Protein AF-A0A6A3HA91-F1 (afdb_monomer)

Structure (mmCIF, N/CA/C/O backbone):
data_AF-A0A6A3HA91-F1
#
_entry.id   AF-A0A6A3HA91-F1
#
loop_
_atom_site.group_PDB
_atom_site.id
_atom_site.type_symbol
_atom_site.label_atom_id
_atom_site.label_alt_id
_atom_site.label_comp_id
_atom_site.label_asym_id
_atom_site.label_entity_id
_atom_site.label_seq_id
_atom_site.pdbx_PDB_ins_code
_atom_site.Cartn_x
_atom_site.Cartn_y
_atom_site.Cartn_z
_atom_site.occupancy
_atom_site.B_iso_or_equiv
_atom_site.auth_seq_id
_atom_site.auth_comp_id
_atom_site.auth_asym_id
_atom_site.auth_atom_id
_atom_site.pdbx_PDB_model_num
ATOM 1 N N . MET A 1 1 ? -26.430 -29.052 70.123 1.00 45.75 1 MET A N 1
ATOM 2 C CA . MET A 1 1 ? -25.739 -29.559 68.919 1.00 45.75 1 MET A CA 1
ATOM 3 C C . MET A 1 1 ? -26.509 -29.056 67.700 1.00 45.75 1 MET A C 1
ATOM 5 O O . MET A 1 1 ? -27.538 -29.620 67.365 1.00 45.75 1 MET A O 1
ATOM 9 N N . ARG A 1 2 ? -26.118 -27.911 67.132 1.00 44.06 2 ARG A N 1
ATOM 10 C CA . ARG A 1 2 ? -26.738 -27.306 65.940 1.00 44.06 2 ARG A CA 1
ATOM 11 C C . ARG A 1 2 ? -25.593 -26.892 65.010 1.00 44.06 2 ARG A C 1
ATOM 13 O O . ARG A 1 2 ? -24.763 -26.109 65.468 1.00 44.06 2 ARG A O 1
ATOM 20 N N . PRO A 1 3 ? -25.474 -27.447 63.794 1.00 48.59 3 PRO A N 1
ATOM 21 C CA . PRO A 1 3 ? -24.331 -27.165 62.941 1.00 48.59 3 PRO A CA 1
ATOM 22 C C . PRO A 1 3 ? -24.496 -25.790 62.287 1.00 48.59 3 PRO A C 1
ATOM 24 O O . PRO A 1 3 ? -25.514 -25.494 61.664 1.00 48.59 3 PRO A O 1
ATOM 27 N N . LEU A 1 4 ? -23.476 -24.952 62.468 1.00 52.44 4 LEU A N 1
ATOM 28 C CA . LEU A 1 4 ? -23.263 -23.706 61.742 1.00 52.44 4 LEU A CA 1
ATOM 29 C C . LEU A 1 4 ? -22.986 -24.040 60.270 1.00 52.44 4 LEU A C 1
ATOM 31 O O . LEU A 1 4 ? -21.911 -24.532 59.935 1.00 52.44 4 LEU A O 1
ATOM 35 N N . ALA A 1 5 ? -23.960 -23.784 59.399 1.00 53.47 5 ALA A N 1
ATOM 36 C CA . ALA A 1 5 ? -23.764 -23.818 57.956 1.00 53.47 5 ALA A CA 1
ATOM 37 C C . ALA A 1 5 ? -23.069 -22.517 57.529 1.00 53.47 5 ALA A C 1
ATOM 39 O O . ALA A 1 5 ? -23.689 -21.461 57.433 1.00 53.47 5 ALA A O 1
ATOM 40 N N . TYR A 1 6 ? -21.755 -22.597 57.341 1.00 54.53 6 TYR A N 1
ATOM 41 C CA . TYR A 1 6 ? -20.918 -21.507 56.853 1.00 54.53 6 TYR A CA 1
ATOM 42 C C . TYR A 1 6 ? -21.096 -21.411 55.331 1.00 54.53 6 TYR A C 1
ATOM 44 O O . TYR A 1 6 ? -20.508 -22.181 54.572 1.00 54.53 6 TYR A O 1
ATOM 52 N N . THR A 1 7 ? -21.963 -20.511 54.870 1.00 58.25 7 THR A N 1
ATOM 53 C CA . THR A 1 7 ? -22.104 -20.203 53.443 1.00 58.25 7 THR A CA 1
ATOM 54 C C . THR A 1 7 ? -20.861 -19.450 52.983 1.00 58.25 7 THR A C 1
ATOM 56 O O . THR A 1 7 ? -20.724 -18.251 53.225 1.00 58.25 7 THR A O 1
ATOM 59 N N . PHE A 1 8 ? -19.936 -20.167 52.349 1.00 54.19 8 PHE A N 1
ATOM 60 C CA . PHE A 1 8 ? -18.805 -19.581 51.640 1.00 54.19 8 PHE A CA 1
ATOM 61 C C . PHE A 1 8 ? -19.335 -18.681 50.521 1.00 54.19 8 PHE A C 1
ATOM 63 O O . PHE A 1 8 ? -19.926 -19.154 49.551 1.00 54.19 8 PHE A O 1
ATOM 70 N N . ALA A 1 9 ? -19.149 -17.372 50.684 1.00 58.72 9 ALA A N 1
ATOM 71 C CA . ALA A 1 9 ? -19.434 -16.385 49.659 1.00 58.72 9 ALA A CA 1
ATOM 72 C C . ALA A 1 9 ? -18.536 -16.654 48.442 1.00 58.72 9 ALA A C 1
ATOM 74 O O . ALA A 1 9 ? -17.333 -16.393 48.477 1.00 58.72 9 ALA A O 1
ATOM 75 N N . LEU A 1 10 ? -19.116 -17.190 47.364 1.00 59.25 10 LEU A N 1
ATOM 76 C CA . LEU A 1 10 ? -18.482 -17.185 46.052 1.00 59.25 10 LEU A CA 1
ATOM 77 C C . LEU A 1 10 ? -18.441 -15.736 45.558 1.00 59.25 10 LEU A C 1
ATOM 79 O O . LEU A 1 10 ? -19.421 -15.206 45.037 1.00 59.25 10 LEU A O 1
ATOM 83 N N . GLY A 1 11 ? -17.297 -15.087 45.769 1.00 56.72 11 GLY A N 1
ATOM 84 C CA . GLY A 1 11 ? -16.971 -13.812 45.149 1.00 56.72 11 GLY A CA 1
ATOM 85 C C . GLY A 1 11 ? -17.000 -13.960 43.631 1.00 56.72 11 GLY A C 1
ATOM 86 O O . GLY A 1 11 ? -16.180 -14.661 43.044 1.00 56.72 11 GLY A O 1
ATOM 87 N N . SER A 1 12 ? -17.972 -13.306 43.003 1.00 67.31 12 SER A N 1
ATOM 88 C CA . SER A 1 12 ? -18.067 -13.158 41.556 1.00 67.31 12 SER A CA 1
ATOM 89 C C . SER A 1 12 ? -16.915 -12.271 41.072 1.00 67.31 12 SER A C 1
ATOM 91 O O . SER A 1 12 ? -16.967 -11.045 41.193 1.00 67.31 12 SER A O 1
ATOM 93 N N . LEU A 1 13 ? -15.871 -12.894 40.527 1.00 64.38 13 LEU A N 1
ATOM 94 C CA . LEU A 1 13 ? -14.811 -12.214 39.790 1.00 64.38 13 LEU A CA 1
ATOM 95 C C . LEU A 1 13 ? -15.372 -11.782 38.426 1.00 64.38 13 LEU A C 1
ATOM 97 O O . LEU A 1 13 ? -15.423 -12.578 37.491 1.00 64.38 13 LEU A O 1
ATOM 101 N N . LEU A 1 14 ? -15.812 -10.524 38.313 1.00 64.00 14 LEU A N 1
ATOM 102 C CA . LEU A 1 14 ? -16.067 -9.899 37.013 1.00 64.00 14 LEU A CA 1
ATOM 103 C C . LEU A 1 14 ? -14.715 -9.692 36.315 1.00 64.00 14 LEU A C 1
ATOM 105 O O . LEU A 1 14 ? -14.012 -8.716 36.571 1.00 64.00 14 LEU A O 1
ATOM 109 N N . ALA A 1 15 ? -14.339 -10.626 35.444 1.00 64.81 15 ALA A N 1
ATOM 110 C CA . ALA A 1 15 ? -13.265 -10.415 34.485 1.00 64.81 15 ALA A CA 1
ATOM 111 C C . ALA A 1 15 ? -13.772 -9.448 33.403 1.00 64.81 15 ALA A C 1
ATOM 113 O O . ALA A 1 15 ? -14.665 -9.785 32.626 1.00 64.81 15 ALA A O 1
ATOM 114 N N . GLY A 1 16 ? -13.240 -8.225 33.382 1.00 64.25 16 GLY A N 1
ATOM 115 C CA . GLY A 1 16 ? -13.508 -7.270 32.311 1.00 64.25 16 GLY A CA 1
ATOM 116 C C . GLY A 1 16 ? -12.981 -7.810 30.982 1.00 64.25 16 GLY A C 1
ATOM 117 O O . GLY A 1 16 ? -11.790 -8.083 30.852 1.00 64.25 16 GLY A O 1
ATOM 118 N N . LEU A 1 17 ? -13.868 -7.971 30.000 1.00 62.94 17 LEU A N 1
ATOM 119 C CA . LEU A 1 17 ? -13.493 -8.263 28.620 1.00 62.94 17 LEU A CA 1
ATOM 120 C C . LEU A 1 17 ? -12.862 -7.000 28.023 1.00 62.94 17 LEU A C 1
ATOM 122 O O . LEU A 1 17 ? -13.566 -6.053 27.675 1.00 62.94 17 LEU A O 1
ATOM 126 N N . ALA A 1 18 ? -11.532 -6.970 27.927 1.00 63.88 18 ALA A N 1
ATOM 127 C CA . ALA A 1 18 ? -10.847 -5.992 27.093 1.00 63.88 18 ALA A CA 1
ATOM 128 C C . ALA A 1 18 ? -11.269 -6.249 25.638 1.00 63.88 18 ALA A C 1
ATOM 130 O O . ALA A 1 18 ? -10.941 -7.286 25.066 1.00 63.88 18 ALA A O 1
ATOM 131 N N . SER A 1 19 ? -12.058 -5.339 25.067 1.00 59.34 19 SER A N 1
ATOM 132 C CA . SER A 1 19 ? -12.422 -5.395 23.652 1.00 59.34 19 SER A CA 1
ATOM 133 C C . SER A 1 19 ? -11.204 -4.960 22.845 1.00 59.34 19 SER A C 1
ATOM 135 O O . SER A 1 19 ? -10.837 -3.789 22.876 1.00 59.34 19 SER A O 1
ATOM 137 N N . ALA A 1 20 ? -10.546 -5.904 22.174 1.00 62.72 20 ALA A N 1
ATOM 138 C CA . ALA A 1 20 ? -9.586 -5.565 21.134 1.00 62.72 20 ALA A CA 1
ATOM 139 C C . ALA A 1 20 ? -10.373 -4.964 19.962 1.00 62.72 20 ALA A C 1
ATOM 141 O O . ALA A 1 20 ? -11.327 -5.578 19.486 1.00 62.72 20 ALA A O 1
AT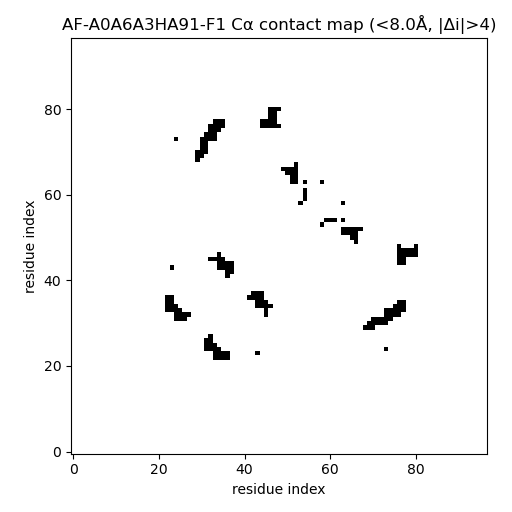OM 142 N N . SER A 1 21 ? -10.026 -3.749 19.545 1.00 71.88 21 SER A N 1
ATOM 143 C CA . SER A 1 21 ? -10.537 -3.176 18.304 1.00 71.88 21 SER A CA 1
ATOM 144 C C . SER A 1 21 ? -10.042 -4.021 17.132 1.00 71.88 21 SER A C 1
ATOM 146 O O . SER A 1 21 ? -8.850 -4.322 17.041 1.00 71.88 21 SER A O 1
ATOM 148 N N . ASP A 1 22 ? -10.959 -4.424 16.252 1.00 82.12 22 ASP A N 1
ATOM 149 C CA . ASP A 1 22 ? -10.592 -5.157 15.043 1.00 82.12 22 ASP A CA 1
ATOM 150 C C . ASP A 1 22 ? -9.628 -4.308 14.194 1.00 82.12 22 ASP A C 1
ATOM 152 O O . ASP A 1 22 ? -9.822 -3.091 14.074 1.00 82.12 22 ASP A O 1
ATOM 156 N N . PRO A 1 23 ? -8.580 -4.912 13.605 1.00 88.38 23 PRO A N 1
ATOM 157 C CA . PRO A 1 23 ? -7.628 -4.169 12.796 1.00 88.38 23 PRO A CA 1
ATOM 158 C C . PRO A 1 23 ? -8.330 -3.555 11.575 1.00 88.38 23 PRO A C 1
ATOM 160 O O . PRO A 1 23 ? -9.169 -4.215 10.942 1.00 88.38 23 PRO A O 1
ATOM 163 N N . PRO A 1 24 ? -7.982 -2.311 11.195 1.00 94.38 24 PRO A N 1
ATOM 164 C CA . PRO A 1 24 ? -8.604 -1.655 10.056 1.00 94.38 24 PRO A CA 1
ATOM 165 C C . PRO A 1 24 ? -8.349 -2.482 8.797 1.00 94.38 24 PRO A C 1
ATOM 167 O O . PRO A 1 24 ? -7.209 -2.810 8.472 1.00 94.38 24 PRO A O 1
ATOM 170 N N . THR A 1 25 ? -9.419 -2.852 8.095 1.00 95.38 25 THR A N 1
ATOM 171 C CA . THR A 1 25 ? -9.355 -3.744 6.931 1.00 95.38 25 THR A CA 1
ATOM 172 C C . THR A 1 25 ? -9.962 -3.062 5.711 1.00 95.38 25 THR A C 1
ATOM 174 O O . THR A 1 25 ? -11.081 -2.554 5.762 1.00 95.38 25 THR A O 1
ATOM 177 N N . VAL A 1 26 ? -9.234 -3.067 4.595 1.00 94.75 26 VAL A N 1
ATOM 178 C CA . VAL A 1 26 ? -9.626 -2.433 3.330 1.00 94.75 26 VAL A CA 1
ATOM 179 C C . VAL A 1 26 ? -9.683 -3.457 2.199 1.00 94.75 26 VAL A C 1
ATOM 181 O O . VAL A 1 26 ? -8.852 -4.361 2.111 1.00 94.75 26 VAL A O 1
ATOM 184 N N . SER A 1 27 ? -10.670 -3.316 1.313 1.00 94.81 27 SER A N 1
ATOM 185 C CA . SER A 1 27 ? -10.810 -4.146 0.110 1.00 94.81 27 SER A CA 1
ATOM 186 C C . SER A 1 27 ? -10.322 -3.396 -1.129 1.00 94.81 27 SER A C 1
ATOM 188 O O . SER A 1 27 ? -10.716 -2.257 -1.372 1.00 94.81 27 SER A O 1
ATOM 190 N N . VAL A 1 28 ? -9.485 -4.048 -1.933 1.00 92.88 28 VAL A N 1
ATOM 191 C CA . VAL A 1 28 ? -8.975 -3.558 -3.221 1.00 92.88 28 VAL A CA 1
ATOM 192 C C . VAL A 1 28 ? -9.342 -4.526 -4.351 1.00 92.88 28 VAL A C 1
ATOM 194 O O . VAL A 1 28 ? -9.898 -5.595 -4.121 1.00 92.88 28 VAL A O 1
ATOM 197 N N . LYS A 1 29 ? -9.006 -4.175 -5.600 1.00 91.00 29 LYS A N 1
ATOM 198 C CA . LYS A 1 29 ? -9.366 -4.962 -6.798 1.00 91.00 29 LYS A CA 1
ATOM 199 C C . LYS A 1 29 ? -8.904 -6.426 -6.758 1.00 91.00 29 LYS A C 1
ATOM 201 O O . LYS A 1 29 ? -9.571 -7.276 -7.334 1.00 91.00 29 LYS A O 1
ATOM 206 N N . ASN A 1 30 ? -7.777 -6.700 -6.100 1.00 90.12 30 ASN A N 1
ATOM 207 C CA . ASN A 1 30 ? -7.132 -8.015 -6.116 1.00 90.12 30 ASN A CA 1
ATOM 208 C C . ASN A 1 30 ? -7.373 -8.836 -4.834 1.00 90.12 30 ASN A C 1
ATOM 210 O O . ASN A 1 30 ? -6.991 -10.003 -4.788 1.00 90.12 30 ASN A O 1
ATOM 214 N N . GLY A 1 31 ? -7.981 -8.241 -3.802 1.00 93.12 31 GLY A N 1
ATOM 215 C CA . GLY A 1 31 ? -8.213 -8.871 -2.500 1.00 93.12 31 GLY A CA 1
ATOM 216 C C . GLY A 1 31 ? -8.296 -7.843 -1.369 1.00 93.12 31 GLY A C 1
ATOM 217 O O . GLY A 1 31 ? -8.470 -6.652 -1.622 1.00 93.12 31 GLY A O 1
ATOM 218 N N . SER A 1 32 ? -8.166 -8.278 -0.117 1.00 95.50 32 SER A N 1
ATOM 219 C CA . SER A 1 32 ? -8.224 -7.409 1.068 1.00 95.50 32 SER A CA 1
ATOM 220 C C . SER A 1 32 ? -6.874 -7.284 1.783 1.00 95.50 32 SER A C 1
ATOM 222 O O . SER A 1 32 ? -5.994 -8.138 1.634 1.00 95.50 32 SER A O 1
ATOM 224 N N . TYR A 1 33 ? -6.707 -6.206 2.548 1.00 95.88 33 TYR A N 1
ATOM 225 C CA . TYR A 1 33 ? -5.548 -5.936 3.400 1.00 95.88 33 TYR A CA 1
ATOM 226 C C . TYR A 1 33 ? -5.995 -5.487 4.784 1.00 95.88 33 TYR A C 1
ATOM 228 O O . TYR A 1 33 ? -6.952 -4.722 4.889 1.00 95.88 33 TYR A O 1
ATOM 236 N N . TYR A 1 34 ? -5.270 -5.901 5.819 1.00 96.19 34 TYR A N 1
ATOM 237 C CA . TYR A 1 34 ? -5.432 -5.371 7.171 1.00 96.19 34 TYR A CA 1
ATOM 238 C C . TYR A 1 34 ? -4.212 -4.533 7.564 1.00 96.19 34 TYR A C 1
ATOM 240 O O . TYR A 1 34 ? -3.070 -4.902 7.280 1.00 96.19 34 TYR A O 1
ATOM 248 N N . GLY A 1 35 ? -4.469 -3.381 8.172 1.00 95.44 35 GLY A N 1
ATOM 249 C CA . GLY A 1 35 ? -3.474 -2.400 8.586 1.00 95.44 35 GLY A CA 1
ATOM 250 C C . GLY A 1 35 ? -3.420 -2.232 10.100 1.00 95.44 35 GLY A C 1
ATOM 251 O O . GLY A 1 35 ? -3.898 -3.074 10.861 1.00 95.44 35 GLY A O 1
ATOM 252 N N . VAL A 1 36 ? -2.835 -1.119 10.535 1.00 95.06 36 VAL A N 1
ATOM 253 C CA . VAL A 1 36 ? -2.753 -0.721 11.944 1.00 95.06 36 VAL A CA 1
ATOM 254 C C . VAL A 1 36 ? -3.372 0.659 12.130 1.00 95.06 36 VAL A C 1
ATOM 256 O O . VAL A 1 36 ? -3.078 1.582 11.374 1.00 95.06 36 VAL A O 1
ATOM 259 N N . TYR A 1 37 ? -4.227 0.805 13.139 1.00 94.94 37 TYR A N 1
ATOM 260 C CA . TYR A 1 37 ? -4.733 2.114 13.537 1.00 94.94 37 TYR A CA 1
ATOM 261 C C . TYR A 1 37 ? -3.728 2.786 14.472 1.00 94.94 37 TYR A C 1
ATOM 263 O O . TYR A 1 37 ? -3.339 2.213 15.489 1.00 94.94 37 TYR A O 1
ATOM 271 N N . GLN A 1 38 ? -3.305 4.000 14.128 1.00 93.88 38 GLN A N 1
ATOM 272 C CA . GLN A 1 38 ? -2.367 4.795 14.906 1.00 93.88 38 GLN A CA 1
ATOM 273 C C . GLN A 1 38 ? -3.104 5.895 15.668 1.00 93.88 38 GLN A C 1
ATOM 275 O O . GLN A 1 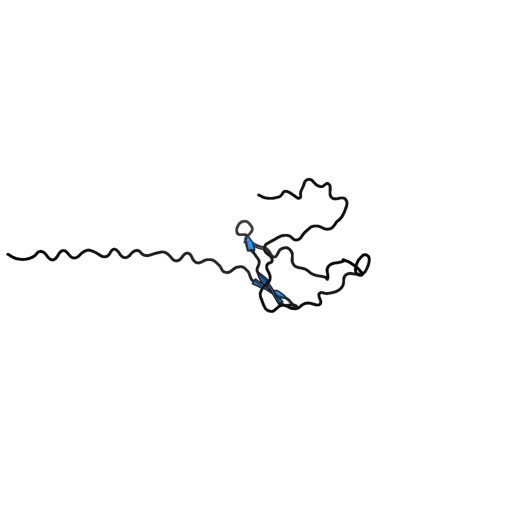38 ? -3.466 6.931 15.104 1.00 93.88 38 GLN A O 1
ATOM 280 N N . GLU A 1 39 ? -3.265 5.691 16.975 1.00 93.31 39 GLU A N 1
ATOM 281 C CA . GLU A 1 39 ? -4.039 6.577 17.854 1.00 93.31 39 GLU A CA 1
ATOM 282 C C . GLU A 1 39 ? -3.469 7.998 17.923 1.00 93.31 39 GLU A C 1
ATOM 284 O O . GLU A 1 39 ? -4.226 8.964 17.871 1.00 93.31 39 GLU A O 1
ATOM 289 N N . THR A 1 40 ? -2.138 8.141 17.963 1.00 95.38 40 THR A N 1
ATOM 290 C CA . THR A 1 40 ? -1.447 9.439 18.085 1.00 95.38 40 THR A CA 1
ATOM 291 C C . THR A 1 40 ? -1.872 10.442 17.017 1.00 95.38 40 THR A C 1
ATOM 293 O O . THR A 1 40 ? -1.948 11.641 17.280 1.00 95.38 40 THR A O 1
ATOM 296 N N . TYR A 1 41 ? -2.126 9.950 15.806 1.00 93.81 41 TYR A N 1
ATOM 297 C CA . TYR A 1 41 ? -2.491 10.775 14.657 1.00 93.81 41 TYR A CA 1
ATOM 298 C C . TYR A 1 41 ? -3.922 10.521 14.182 1.00 93.81 41 TYR A C 1
ATOM 300 O O . TYR A 1 41 ? -4.336 11.148 13.211 1.00 93.81 41 TYR A O 1
ATOM 308 N N . ALA A 1 42 ? -4.664 9.635 14.858 1.00 94.19 42 ALA A N 1
ATOM 309 C CA . ALA A 1 42 ? -5.980 9.151 14.449 1.00 94.19 42 ALA A CA 1
ATOM 310 C C . ALA A 1 42 ? -6.014 8.728 12.965 1.00 94.19 42 ALA A C 1
ATOM 312 O O . ALA A 1 42 ? -6.832 9.214 12.183 1.00 94.19 42 ALA A O 1
ATOM 313 N N . GLN A 1 43 ? -5.073 7.867 12.561 1.00 95.31 43 GLN A N 1
ATOM 314 C CA . GLN A 1 43 ? -4.886 7.446 11.167 1.00 95.31 43 GLN A CA 1
ATOM 315 C C . GLN A 1 43 ? -4.826 5.929 11.026 1.00 95.31 43 GLN A C 1
ATOM 317 O O . GLN A 1 43 ? -4.146 5.262 11.800 1.00 95.31 43 GLN A O 1
ATOM 322 N N . ASP A 1 44 ? -5.453 5.403 9.975 1.00 95.44 44 ASP A N 1
ATOM 323 C CA . ASP A 1 44 ? -5.257 4.022 9.535 1.00 95.44 44 ASP A CA 1
ATOM 324 C C . ASP A 1 44 ? -4.027 3.926 8.628 1.00 95.44 44 ASP A C 1
ATOM 326 O O . ASP A 1 44 ? -3.923 4.618 7.610 1.00 95.44 44 ASP A O 1
ATOM 330 N N . LEU A 1 45 ? -3.089 3.052 8.982 1.00 95.19 45 LEU A N 1
ATOM 331 C CA . LEU A 1 45 ? -1.849 2.837 8.248 1.00 95.19 45 LEU A CA 1
ATOM 332 C C . LEU A 1 45 ? -1.881 1.479 7.544 1.00 95.19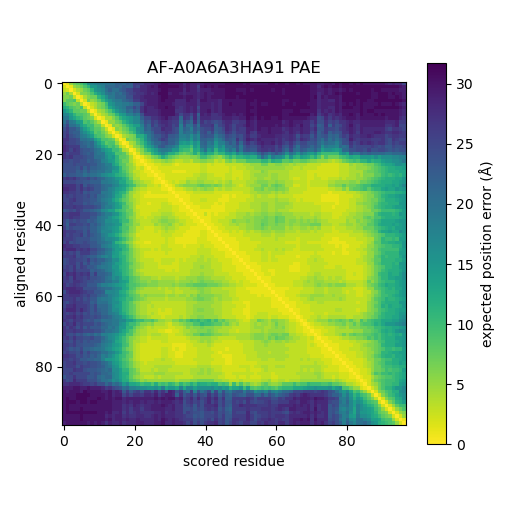 45 LEU A C 1
ATOM 334 O O . LEU A 1 45 ? -1.988 0.434 8.184 1.00 95.19 45 LEU A O 1
ATOM 338 N N . PHE A 1 46 ? -1.722 1.511 6.220 1.00 96.25 46 PHE A N 1
ATOM 339 C CA . PHE A 1 46 ? -1.564 0.334 5.366 1.00 96.25 46 PHE A CA 1
ATOM 340 C C . PHE A 1 46 ? -0.207 0.414 4.662 1.00 96.25 46 PHE A C 1
ATOM 342 O O . PHE A 1 46 ? -0.014 1.173 3.711 1.00 96.25 46 PHE A O 1
ATOM 349 N N . LEU A 1 47 ? 0.759 -0.337 5.175 1.00 95.12 47 LEU A N 1
ATOM 350 C CA . LEU A 1 47 ? 2.169 -0.290 4.810 1.00 95.12 47 LEU A CA 1
ATOM 351 C C . LEU A 1 47 ? 2.544 -1.469 3.904 1.00 95.12 47 LEU A C 1
ATOM 353 O O . LEU A 1 47 ? 1.966 -2.549 3.982 1.00 95.12 47 LEU A O 1
ATOM 357 N N . GLY A 1 48 ? 3.510 -1.248 3.007 1.00 93.62 48 GLY A N 1
ATOM 358 C CA . GLY A 1 48 ? 4.079 -2.318 2.179 1.00 93.62 48 GLY A CA 1
ATOM 359 C C . GLY A 1 48 ? 3.142 -2.915 1.119 1.00 93.62 48 GLY A C 1
ATOM 360 O O . GLY A 1 48 ? 3.422 -3.993 0.600 1.00 93.62 48 GLY A O 1
ATOM 361 N N . MET A 1 49 ? 2.036 -2.246 0.772 1.00 94.06 49 MET A N 1
ATOM 362 C CA . MET A 1 49 ? 1.103 -2.770 -0.229 1.00 94.06 49 MET A CA 1
ATOM 363 C C . MET A 1 49 ? 1.724 -2.777 -1.640 1.00 94.06 49 MET A C 1
ATOM 365 O O . MET A 1 49 ? 2.134 -1.722 -2.137 1.00 94.06 49 MET A O 1
ATOM 369 N N . PRO A 1 50 ? 1.768 -3.930 -2.332 1.00 93.06 50 PRO A N 1
ATOM 370 C CA . PRO A 1 50 ? 2.267 -3.996 -3.697 1.00 93.06 50 PRO A CA 1
ATOM 371 C C . PRO A 1 50 ? 1.286 -3.336 -4.674 1.00 93.06 50 PRO A C 1
ATOM 373 O O . PRO A 1 50 ? 0.081 -3.570 -4.625 1.00 93.06 50 PRO A O 1
ATOM 376 N N . TYR A 1 51 ? 1.819 -2.551 -5.609 1.00 92.44 51 TYR A N 1
ATOM 377 C CA . TYR A 1 51 ? 1.045 -1.922 -6.690 1.00 92.44 51 TYR A CA 1
ATOM 378 C C . TYR A 1 51 ? 1.393 -2.474 -8.083 1.00 92.44 51 TYR A C 1
ATOM 380 O O . TYR A 1 51 ? 0.639 -2.276 -9.035 1.00 92.44 51 TYR A O 1
ATOM 388 N N . ALA A 1 52 ? 2.523 -3.171 -8.210 1.00 94.38 52 ALA A N 1
ATOM 389 C CA . ALA A 1 52 ? 3.038 -3.741 -9.451 1.00 94.38 52 ALA A CA 1
ATOM 390 C C . ALA A 1 52 ? 3.787 -5.050 -9.165 1.00 94.38 52 ALA A C 1
ATOM 392 O O . ALA A 1 52 ? 4.122 -5.347 -8.015 1.00 94.38 52 ALA A O 1
ATOM 393 N N . GLN A 1 53 ? 4.055 -5.833 -10.210 1.00 95.19 53 GLN A N 1
ATOM 394 C CA . GLN A 1 53 ? 4.895 -7.024 -10.100 1.00 95.19 53 GLN A CA 1
ATOM 395 C C . GLN A 1 53 ? 6.341 -6.652 -9.717 1.00 95.19 53 GLN A C 1
ATOM 397 O O . GLN A 1 53 ? 6.845 -5.618 -10.169 1.00 95.19 53 GLN A O 1
ATOM 402 N N . PRO A 1 54 ? 7.034 -7.479 -8.908 1.00 93.88 54 PRO A N 1
ATOM 403 C CA . PRO A 1 54 ? 8.428 -7.236 -8.554 1.00 93.88 54 PRO A CA 1
ATOM 404 C C . PRO A 1 54 ? 9.325 -7.140 -9.804 1.00 93.88 54 PRO A C 1
ATOM 406 O O . PRO A 1 54 ? 9.313 -8.062 -10.620 1.00 93.88 54 PRO A O 1
ATOM 409 N N . PRO A 1 55 ? 10.143 -6.080 -9.961 1.00 94.69 55 PRO A N 1
ATOM 410 C CA . PRO A 1 55 ? 10.955 -5.845 -11.161 1.00 94.69 55 PRO A CA 1
ATOM 411 C C . PRO A 1 55 ? 12.250 -6.681 -11.156 1.00 94.69 55 PRO A C 1
ATOM 413 O O . PRO A 1 55 ? 13.369 -6.159 -11.206 1.00 94.69 55 PRO A O 1
ATOM 416 N N . VAL A 1 56 ? 12.107 -8.000 -11.039 1.00 94.25 56 VAL A N 1
ATOM 417 C CA . VAL A 1 56 ? 13.201 -8.981 -10.985 1.00 94.25 56 VAL A CA 1
ATOM 418 C C . VAL A 1 56 ? 13.226 -9.849 -12.245 1.00 94.25 56 VAL A C 1
ATOM 420 O O . VAL A 1 56 ? 12.237 -9.938 -12.969 1.00 94.25 56 VAL A O 1
ATOM 423 N N . GLY A 1 57 ? 14.370 -10.483 -12.525 1.00 94.69 57 GLY A N 1
ATOM 424 C CA . GLY A 1 57 ? 14.546 -11.299 -13.732 1.00 94.69 57 GLY A CA 1
ATOM 425 C C . GLY A 1 57 ? 14.320 -10.485 -15.008 1.00 94.69 57 GLY A C 1
ATOM 426 O O . GLY A 1 57 ? 14.861 -9.385 -15.144 1.00 94.69 57 GLY A O 1
ATOM 427 N N . ASP A 1 58 ? 13.476 -11.006 -15.898 1.00 95.62 58 ASP A N 1
ATOM 428 C CA . ASP A 1 5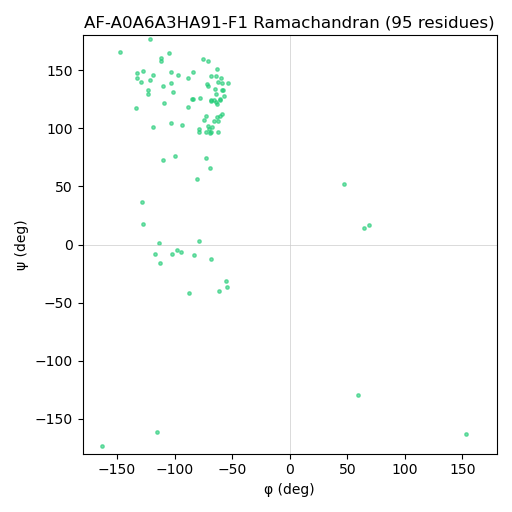8 ? 13.154 -10.399 -17.195 1.00 95.62 58 ASP A CA 1
ATOM 429 C C . ASP A 1 58 ? 12.360 -9.089 -17.092 1.00 95.62 58 ASP A C 1
ATOM 431 O O . ASP A 1 58 ? 12.239 -8.373 -18.083 1.00 95.62 58 ASP A O 1
ATOM 435 N N . LEU A 1 59 ? 11.821 -8.750 -15.913 1.00 95.56 59 LEU A N 1
ATOM 436 C CA . LEU A 1 59 ? 11.126 -7.480 -15.668 1.00 95.56 59 LEU A CA 1
ATOM 437 C C . LEU A 1 59 ? 12.089 -6.330 -15.337 1.00 95.56 59 LEU A C 1
ATOM 439 O O . LEU A 1 59 ? 11.679 -5.168 -15.282 1.00 95.56 59 LEU A O 1
ATOM 443 N N . ARG A 1 60 ? 13.379 -6.614 -15.119 1.00 96.12 60 ARG A N 1
ATOM 444 C CA . ARG A 1 60 ? 14.364 -5.569 -14.835 1.00 96.12 60 ARG A CA 1
ATOM 445 C C . ARG A 1 60 ? 14.522 -4.649 -16.051 1.00 96.12 60 ARG A C 1
ATOM 447 O O . ARG A 1 60 ? 14.690 -5.113 -17.171 1.00 96.12 60 ARG A O 1
ATOM 454 N N . PHE A 1 61 ? 14.518 -3.339 -15.803 1.00 94.69 61 PHE A N 1
ATOM 455 C CA . PHE A 1 61 ? 14.600 -2.284 -16.829 1.00 94.69 61 PHE A CA 1
ATOM 456 C C . PHE A 1 61 ? 13.407 -2.217 -17.793 1.00 94.69 61 PHE A C 1
ATOM 458 O O . PHE A 1 61 ? 13.484 -1.538 -18.816 1.00 94.69 61 PHE A O 1
ATOM 465 N N . ARG A 1 62 ? 12.296 -2.882 -17.468 1.00 96.00 62 ARG A N 1
ATOM 466 C CA . ARG A 1 62 ? 11.041 -2.784 -18.215 1.00 96.00 62 ARG A CA 1
ATOM 467 C C . ARG A 1 62 ? 10.035 -1.926 -17.460 1.00 96.00 62 ARG A C 1
ATOM 469 O O . ARG A 1 62 ? 10.198 -1.643 -16.272 1.00 96.00 62 ARG A O 1
ATOM 476 N N . ASN A 1 63 ? 8.992 -1.502 -18.167 1.00 96.88 63 ASN A N 1
ATOM 477 C CA . ASN A 1 63 ? 7.869 -0.815 -17.544 1.00 96.88 63 ASN A CA 1
ATOM 478 C C . ASN A 1 63 ? 7.217 -1.720 -16.479 1.00 96.88 63 ASN A C 1
ATOM 480 O O . ASN A 1 63 ? 7.120 -2.928 -16.703 1.00 96.88 63 ASN A O 1
ATOM 484 N N . PRO A 1 64 ? 6.748 -1.158 -15.349 1.00 96.12 64 PRO A N 1
ATOM 485 C CA . PRO A 1 64 ? 6.057 -1.928 -14.323 1.00 96.12 64 PRO A CA 1
ATOM 486 C C . PRO A 1 64 ? 4.807 -2.613 -14.879 1.00 96.12 64 PRO A C 1
ATOM 488 O O . PRO A 1 64 ? 3.982 -1.974 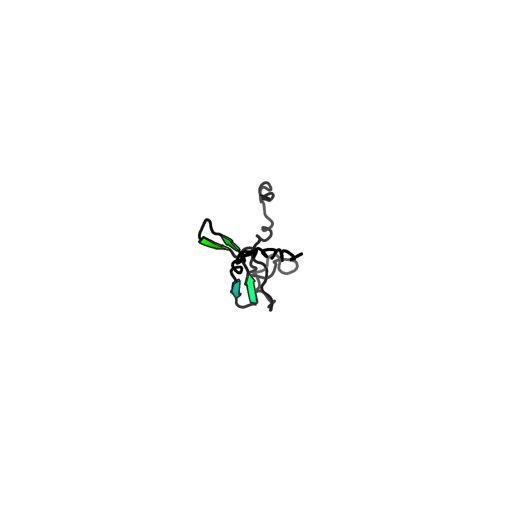-15.534 1.00 96.12 64 PRO A O 1
ATOM 491 N N . GLU A 1 65 ? 4.647 -3.896 -14.571 1.00 95.81 65 GLU A N 1
ATOM 492 C CA . GLU A 1 65 ? 3.455 -4.661 -14.931 1.00 95.81 65 GLU A CA 1
ATOM 493 C C . GLU A 1 65 ? 2.469 -4.723 -13.759 1.00 95.81 65 GLU A C 1
ATOM 495 O O . GLU A 1 65 ? 2.864 -4.779 -12.591 1.00 95.81 65 GLU A O 1
ATOM 500 N N . SER A 1 66 ? 1.167 -4.721 -14.058 1.00 94.56 66 SER A N 1
ATOM 501 C CA .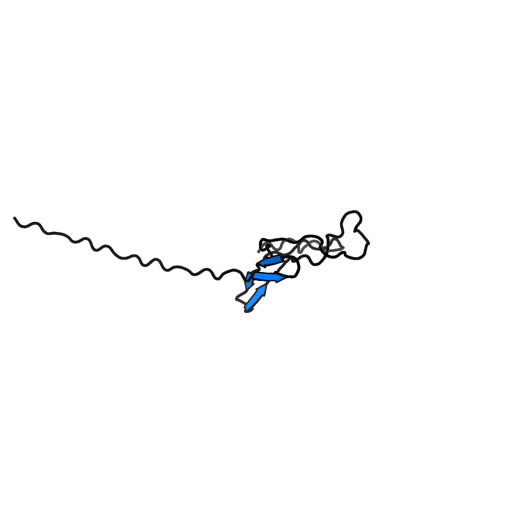 SER A 1 66 ? 0.124 -4.879 -13.039 1.00 94.56 66 SER A CA 1
ATOM 502 C C . SER A 1 66 ? 0.214 -6.241 -12.352 1.00 94.56 66 SER A C 1
ATOM 504 O O . SER A 1 66 ? 0.638 -7.228 -12.952 1.00 94.56 66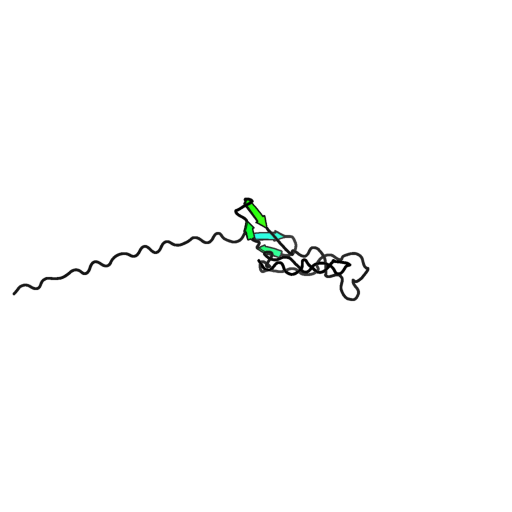 SER A O 1
ATOM 506 N N . LEU A 1 67 ? -0.214 -6.301 -11.090 1.00 93.56 67 LEU A N 1
ATOM 507 C CA . LEU A 1 67 ? -0.274 -7.551 -10.334 1.00 93.56 67 LEU A CA 1
ATOM 508 C C . LEU A 1 67 ? -1.161 -8.587 -11.035 1.00 93.56 67 LEU A C 1
ATOM 510 O O . LEU A 1 67 ? -2.286 -8.287 -11.425 1.00 93.56 67 LEU A O 1
ATOM 514 N N . ASN A 1 68 ? -0.651 -9.811 -11.142 1.00 91.00 68 ASN A N 1
ATOM 515 C CA . ASN A 1 68 ? -1.342 -10.957 -11.737 1.00 91.00 68 ASN A CA 1
ATOM 516 C C . ASN A 1 68 ? -1.999 -11.883 -10.697 1.00 91.00 68 ASN A C 1
ATOM 518 O O . ASN A 1 68 ? -2.653 -12.853 -11.068 1.00 91.00 68 ASN A O 1
ATOM 522 N N . SER A 1 69 ? -1.797 -11.612 -9.405 1.00 90.06 69 SER A N 1
ATOM 523 C CA . SER A 1 69 ? -2.295 -12.438 -8.310 1.00 90.06 69 SER A CA 1
ATOM 524 C C . SER A 1 69 ? -3.509 -11.802 -7.651 1.00 90.06 69 SER A C 1
ATOM 526 O O . SER A 1 69 ? -3.546 -10.596 -7.399 1.00 90.06 69 SER A O 1
ATOM 528 N N . THR A 1 70 ? -4.481 -12.650 -7.340 1.00 92.81 70 THR A N 1
ATOM 529 C CA . THR A 1 70 ? -5.635 -12.335 -6.502 1.00 92.81 70 THR A CA 1
ATOM 530 C C . THR A 1 70 ? -5.612 -13.239 -5.282 1.00 92.81 70 THR A C 1
ATOM 532 O O . THR A 1 70 ? -5.186 -14.392 -5.375 1.00 92.81 70 THR A O 1
ATOM 535 N N . TRP A 1 71 ? -6.060 -12.740 -4.139 1.00 92.56 71 TRP A N 1
ATOM 536 C CA . TRP A 1 71 ? -6.079 -13.497 -2.891 1.00 92.56 71 T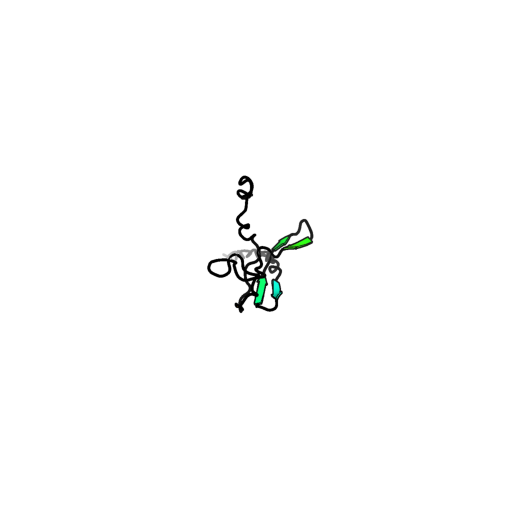RP A CA 1
ATOM 537 C C . TRP A 1 71 ? -7.425 -13.361 -2.190 1.00 92.56 71 TRP A C 1
ATOM 539 O O . TRP A 1 71 ? -8.084 -12.326 -2.275 1.00 92.56 71 TRP A O 1
ATOM 549 N N . THR A 1 72 ? -7.813 -14.428 -1.496 1.00 92.31 72 THR A N 1
ATOM 550 C CA . THR A 1 72 ? -9.078 -14.494 -0.757 1.00 92.31 72 THR A CA 1
ATOM 551 C C . THR A 1 72 ? -8.925 -13.946 0.660 1.00 92.31 72 THR A C 1
ATOM 553 O O . THR A 1 72 ? -9.780 -13.196 1.122 1.00 92.31 72 THR A O 1
ATOM 556 N N . ASP A 1 73 ? -7.819 -14.281 1.327 1.00 92.81 73 ASP A N 1
ATOM 557 C CA . ASP A 1 73 ? -7.577 -13.905 2.721 1.00 92.81 73 ASP A CA 1
ATOM 558 C C . ASP A 1 73 ? -6.899 -12.540 2.833 1.00 92.81 73 ASP A C 1
ATOM 560 O O . ASP A 1 73 ? -6.018 -12.212 2.034 1.00 92.81 73 ASP A O 1
ATOM 564 N N . ALA A 1 74 ? -7.262 -11.762 3.855 1.00 93.38 74 ALA A N 1
ATOM 565 C CA . ALA A 1 74 ? -6.683 -10.441 4.067 1.00 93.38 74 ALA A CA 1
ATOM 566 C C . ALA A 1 74 ? -5.162 -10.529 4.274 1.00 93.38 74 ALA A C 1
ATOM 568 O O . ALA A 1 74 ? -4.674 -11.237 5.156 1.00 93.38 74 ALA A O 1
ATOM 569 N N . LYS A 1 75 ? -4.397 -9.800 3.456 1.00 94.12 75 LYS A N 1
ATOM 570 C CA . LYS A 1 75 ? -2.933 -9.753 3.548 1.00 94.12 75 LYS A CA 1
ATOM 571 C C . LYS A 1 75 ? -2.471 -8.739 4.591 1.00 94.12 75 LYS A C 1
ATOM 573 O O . LYS A 1 75 ? -3.085 -7.687 4.764 1.00 94.12 75 LYS A O 1
ATOM 578 N N . ASN A 1 76 ? -1.336 -9.042 5.217 1.00 95.12 76 ASN A N 1
ATOM 579 C CA . ASN A 1 76 ? -0.696 -8.148 6.172 1.00 95.12 76 ASN A CA 1
ATOM 580 C C . ASN A 1 76 ? -0.188 -6.868 5.488 1.00 95.12 76 ASN A C 1
ATOM 582 O O . ASN A 1 76 ? 0.605 -6.955 4.548 1.00 95.12 76 ASN A O 1
ATOM 586 N N . ALA A 1 77 ? -0.620 -5.707 5.981 1.00 95.75 77 ALA A N 1
ATOM 587 C CA . ALA A 1 77 ? -0.122 -4.387 5.612 1.00 95.75 77 ALA A CA 1
ATOM 588 C C . ALA A 1 77 ? 0.278 -3.558 6.852 1.00 95.75 77 ALA A C 1
ATOM 590 O O . ALA A 1 77 ? 0.060 -2.351 6.898 1.00 95.75 77 ALA A O 1
ATOM 591 N N . THR A 1 78 ? 0.852 -4.182 7.885 1.00 95.25 78 THR A N 1
ATOM 592 C CA . THR A 1 78 ? 1.323 -3.485 9.100 1.00 95.25 78 THR A CA 1
ATOM 593 C C . THR A 1 78 ? 2.809 -3.119 9.064 1.00 95.25 78 THR A C 1
ATOM 595 O O . THR A 1 78 ? 3.285 -2.439 9.967 1.00 95.25 78 THR A O 1
ATOM 598 N N . GLU A 1 79 ? 3.560 -3.560 8.050 1.00 94.69 79 GLU A N 1
ATOM 599 C CA . GLU A 1 79 ? 5.021 -3.421 7.985 1.00 94.69 79 GLU A CA 1
ATOM 600 C C . GLU A 1 79 ? 5.498 -2.778 6.677 1.00 94.69 79 GLU A C 1
ATOM 602 O O . GLU A 1 79 ? 4.902 -2.942 5.609 1.00 94.69 79 GLU A O 1
ATOM 607 N N . TYR A 1 80 ? 6.614 -2.047 6.748 1.00 94.12 80 TYR A N 1
ATOM 608 C CA . TYR A 1 80 ? 7.260 -1.499 5.558 1.00 94.12 80 TYR A CA 1
ATOM 609 C C . TYR A 1 80 ? 7.941 -2.598 4.739 1.00 94.12 80 TYR A C 1
ATOM 611 O O . TYR A 1 80 ? 8.628 -3.468 5.269 1.00 94.12 80 TYR A O 1
ATOM 619 N N . SER A 1 81 ? 7.797 -2.511 3.417 1.00 91.25 81 SER A N 1
ATOM 620 C CA . SER A 1 81 ? 8.542 -3.361 2.489 1.00 91.25 81 SER A CA 1
ATOM 621 C C . SER A 1 81 ? 10.005 -2.920 2.353 1.00 91.25 81 SER A C 1
ATOM 623 O O . SER A 1 81 ? 10.321 -1.757 2.622 1.00 91.25 81 SER A O 1
ATOM 625 N N . PRO A 1 82 ? 10.895 -3.817 1.886 1.00 90.88 82 PRO A N 1
ATOM 626 C CA . PRO A 1 82 ? 12.273 -3.465 1.573 1.00 90.88 82 PRO A CA 1
ATOM 627 C C . PRO A 1 82 ? 12.360 -2.283 0.603 1.00 90.88 82 PRO A C 1
ATOM 629 O O . PRO A 1 82 ? 11.604 -2.194 -0.367 1.00 90.88 82 PRO A O 1
ATOM 632 N N . GLU A 1 83 ? 13.308 -1.387 0.859 1.00 89.19 83 GLU A N 1
ATOM 633 C CA . GLU A 1 83 ? 13.593 -0.264 -0.028 1.00 89.19 83 GLU A CA 1
ATOM 634 C C . GLU A 1 83 ? 14.259 -0.716 -1.338 1.00 89.19 83 GLU A C 1
ATOM 636 O O . GLU A 1 83 ? 14.856 -1.791 -1.437 1.00 89.19 83 GLU A O 1
ATOM 641 N N . CYS A 1 84 ? 14.155 0.121 -2.373 1.00 88.88 84 CYS A N 1
ATOM 642 C CA . CYS A 1 84 ? 14.779 -0.156 -3.662 1.00 88.88 84 CYS A CA 1
ATOM 643 C C . CYS A 1 84 ? 16.308 -0.078 -3.571 1.00 88.88 84 CYS A C 1
ATOM 645 O O . CYS A 1 84 ? 16.865 0.802 -2.915 1.00 88.88 84 CYS A O 1
ATOM 647 N N . TYR A 1 85 ? 16.994 -0.938 -4.326 1.00 86.62 85 TYR A N 1
ATOM 648 C CA . TYR A 1 85 ? 18.441 -0.841 -4.489 1.00 86.62 85 TYR A CA 1
ATOM 649 C C . TYR A 1 85 ? 18.820 0.463 -5.202 1.00 86.62 85 TYR A C 1
ATOM 651 O O . TYR A 1 85 ? 18.408 0.725 -6.330 1.00 86.62 85 TYR A O 1
ATOM 659 N N . GLY A 1 86 ? 19.656 1.263 -4.554 1.00 82.69 86 GLY A N 1
ATOM 660 C CA . GLY A 1 86 ? 20.220 2.496 -5.089 1.00 82.69 86 GLY A CA 1
ATOM 661 C C . GLY A 1 86 ? 21.426 2.912 -4.259 1.00 82.69 86 GLY A C 1
ATOM 662 O O . GLY A 1 86 ? 21.843 2.192 -3.351 1.00 82.69 86 GLY A O 1
ATOM 663 N N . ARG A 1 87 ? 21.991 4.093 -4.531 1.00 67.69 87 ARG A N 1
ATOM 664 C CA . ARG A 1 87 ? 22.942 4.711 -3.596 1.00 67.69 87 ARG A CA 1
ATOM 665 C C . ARG A 1 87 ? 22.173 5.240 -2.383 1.00 67.69 87 ARG A C 1
ATOM 667 O O . ARG A 1 87 ? 21.959 6.439 -2.258 1.00 67.69 87 ARG A O 1
ATOM 674 N N . CYS A 1 88 ? 21.734 4.327 -1.521 1.00 61.62 88 CYS A N 1
ATOM 675 C CA . CYS A 1 88 ? 21.277 4.644 -0.179 1.00 61.62 88 CYS A CA 1
ATOM 676 C C . CYS A 1 88 ? 22.510 4.610 0.731 1.00 61.62 88 CYS A C 1
ATOM 678 O O . CYS A 1 88 ? 23.202 3.593 0.815 1.00 61.62 88 CYS A O 1
ATOM 680 N N . TRP A 1 89 ? 22.842 5.746 1.349 1.00 49.44 89 TRP A N 1
ATOM 681 C CA . TRP A 1 89 ? 23.863 5.834 2.392 1.00 49.44 89 TRP A CA 1
ATOM 682 C C . TRP A 1 89 ? 23.380 4.973 3.562 1.00 49.44 89 TRP A C 1
ATOM 684 O O . TRP A 1 89 ? 22.516 5.387 4.331 1.00 49.44 89 TRP A O 1
ATOM 694 N N . ALA A 1 90 ? 23.861 3.732 3.615 1.00 57.16 90 ALA A N 1
ATOM 695 C CA . ALA A 1 90 ? 23.343 2.646 4.438 1.00 57.16 90 ALA A CA 1
ATOM 696 C C . ALA A 1 90 ? 23.584 2.841 5.951 1.00 57.16 90 ALA A C 1
ATOM 698 O O . ALA A 1 90 ? 24.297 2.067 6.586 1.00 57.16 90 ALA A O 1
ATOM 699 N N . THR A 1 91 ? 22.965 3.858 6.550 1.00 51.44 91 THR A N 1
ATOM 700 C CA . THR A 1 91 ? 22.883 4.049 8.008 1.00 51.44 91 THR A CA 1
ATOM 701 C C . THR A 1 91 ? 21.456 4.265 8.518 1.00 51.44 91 THR A C 1
ATOM 703 O O . THR A 1 91 ? 21.292 4.723 9.643 1.00 51.44 91 THR A O 1
ATOM 706 N N . SER A 1 92 ? 20.406 3.927 7.756 1.00 53.38 92 SER A N 1
ATOM 707 C CA . SER A 1 92 ? 19.015 4.052 8.239 1.00 53.38 92 SER A CA 1
ATOM 708 C C . SER A 1 92 ? 18.229 2.736 8.339 1.00 53.38 92 SER A C 1
ATOM 710 O O . SER A 1 92 ? 17.158 2.735 8.946 1.00 53.38 92 SER A O 1
ATOM 712 N N . SER A 1 93 ? 18.754 1.607 7.838 1.00 56.75 93 SER A N 1
ATOM 713 C CA . SER A 1 93 ? 18.047 0.311 7.859 1.00 56.75 93 SER A CA 1
ATOM 714 C C . SER A 1 93 ? 18.078 -0.421 9.210 1.00 56.75 93 SER A C 1
ATOM 716 O O . SER A 1 93 ? 17.505 -1.498 9.341 1.00 56.75 93 SER A O 1
ATOM 718 N N . ARG A 1 94 ? 18.669 0.177 10.256 1.00 53.25 94 ARG A N 1
ATOM 719 C CA . ARG A 1 94 ? 18.371 -0.177 11.654 1.00 53.25 94 ARG A CA 1
ATOM 720 C C . ARG A 1 94 ? 17.394 0.834 12.243 1.00 53.25 94 ARG A C 1
ATOM 722 O O . ARG A 1 94 ? 17.780 1.692 13.029 1.00 53.25 94 ARG A O 1
ATOM 729 N N 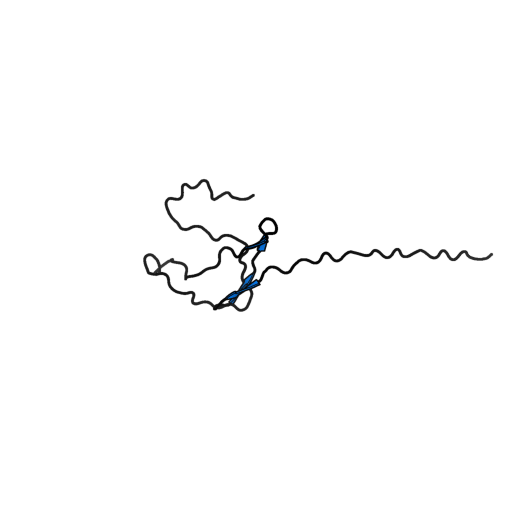. ARG A 1 95 ? 16.121 0.723 11.879 1.00 52.81 95 ARG A N 1
ATOM 730 C CA . ARG A 1 95 ? 15.029 1.193 12.737 1.00 52.81 95 ARG A CA 1
ATOM 731 C C . ARG A 1 95 ? 14.285 -0.025 13.266 1.00 52.81 95 ARG A C 1
ATOM 733 O O . ARG A 1 95 ? 13.196 -0.352 12.823 1.00 52.81 95 ARG A O 1
ATOM 740 N N . THR A 1 96 ? 14.946 -0.712 14.191 1.00 45.38 96 THR A N 1
ATOM 741 C CA . THR A 1 96 ? 14.270 -1.424 15.273 1.00 45.38 96 THR A CA 1
ATOM 742 C C . THR A 1 96 ? 14.239 -0.450 16.444 1.00 45.38 96 THR A C 1
ATOM 744 O O . THR A 1 96 ? 15.275 -0.197 17.060 1.00 45.38 96 THR A O 1
ATOM 747 N N . ALA A 1 97 ? 13.083 0.157 16.677 1.00 36.56 97 ALA A N 1
ATOM 748 C CA . ALA A 1 97 ? 12.678 0.767 17.936 1.00 36.56 97 ALA A CA 1
ATOM 749 C C . ALA A 1 97 ? 11.151 0.767 17.954 1.00 36.56 97 ALA A C 1
ATOM 751 O O . ALA A 1 97 ? 10.578 1.211 16.932 1.00 36.56 97 ALA A O 1
#

Radius of gyration: 25.9 Å; Cα contacts (8 Å, |Δi|>4): 97; chains: 1; bounding box: 51×40×87 Å

pLDDT: mean 81.38, std 17.97, range [36.56, 96.88]

Secondary structure (DSSP, 8-state):
-------------------PPPPPEEEETTEEEE-EEEGGGTEEE--S---S----GGGTTSPPPPP----SSPEE-SSPPPPPSS---SSSS----

Mean predicted aligned error: 12.83 Å

Solvent-accessible surface area (backbone atoms only — not comparable to full-atom values): 6776 Å² total; per-residue (Å²): 144,78,86,84,82,79,79,78,79,80,78,80,78,81,76,78,79,80,79,76,77,78,64,52,68,50,82,56,98,47,34,34,36,32,26,40,71,39,74,94,76,73,39,81,41,74,29,56,74,82,80,46,47,79,64,54,79,91,39,48,97,49,81,83,43,72,64,90,69,69,48,87,64,67,39,88,12,73,50,80,59,86,78,81,93,66,97,64,80,89,79,63,90,80,74,86,125

Organism: NCBI:txid129364

InterPro domains:
  IPR002018 Carboxylesterase, type B [PF00135] (23-89)
  IPR029058 Alpha/Beta hydrolase fold [G3DSA:3.40.50.1820] (5-96)
  IPR029058 Alpha/Beta hydrolase fold [SSF53474] (22-93)
  IPR050654 Acetylcholinesterase-related enzymes [PTHR43918] (14-86)

Sequence (97 aa):
MRPLAYTFALGSLLAGLASASDPPTVSVKNGSYYGVYQETYAQDLFLGMPYAQPPVGDLRFRNPESLNSTWTDAKNATEYSPECYGRCWATSSRRTA

Foldseek 3Di:
DDDDPPPDDPPPPPDDPPDDDDFDKDADPQEIAGEHQDPVVRDTAFAQDDQFDDCDDPNPPHDTHGDPHHDYDHHYRHDHDDDDDDPDPPPPVPPPD

Nearest PDB structures (foldseek):
  2wu4-assembly1_B  TM=8.950E-01  e=3.938E-03  Mus musculus
  8axc-assembly3_C  TM=9.400E-01  e=1.375E-02  Mus musculus
  5thm-assembly1_A  TM=8.679E-01  e=1.205E-02  Drosophila melanogaster
  5fpp-assembly1_A  TM=8.580E-01  e=9.262E-03  Mus musculus
  5ojk-assembly1_B  TM=8.612E-01  e=1.675E-02  Homo sapiens